Protein AF-A0A0S8DYI2-F1 (afdb_monomer_lite)

pLDDT: mean 87.65, std 11.24, range [50.09, 98.0]

Foldseek 3Di:
DDDDPPPPVVVVVVVVVVVVVLCVLVVLLVDLVSLLVLCCQQVVQLVCVPDQDDPPDPPDGDPRPVSVVVSVVSLCSCCPPPVPSSVVSCVSHPVVD

Sequence (97 aa):
MTYDASDPEAIAKAKKNEEDVEKDIDFIASQPRGRRWLYRLIFEAGHMSSQSYVPNSFDATAFNEGARSIGRVIHEQLRANNPKAYLKMLEENHFDG

Radius of gyration: 18.33 Å; chains: 1; bounding box: 43×46×43 Å

Secondary structure (DSSP, 8-state):
----TT-HHHHHHHHHHHHHHTTHHHHHHTSHHHHHHHHIIIIIIT-TTS-SS-TT-SS-PPTTHHHHHHHHHHHHHHHHH-HHHHHHHHIIIII--

Structure (mmCIF, N/CA/C/O backbone):
data_AF-A0A0S8DYI2-F1
#
_entry.id   AF-A0A0S8DYI2-F1
#
loop_
_atom_site.group_PDB
_atom_site.id
_atom_site.type_symbol
_atom_site.label_atom_id
_atom_site.label_alt_id
_atom_site.label_comp_id
_atom_site.label_asym_id
_atom_site.label_entity_id
_atom_site.label_seq_id
_atom_site.pdbx_PDB_ins_code
_atom_site.Cartn_x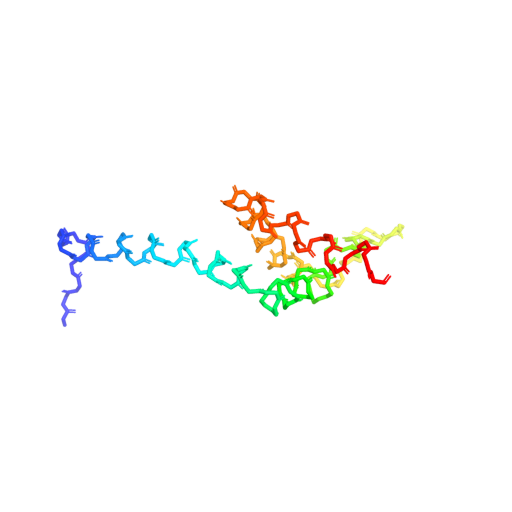
_atom_site.Cartn_y
_atom_site.Cartn_z
_atom_site.occupancy
_atom_site.B_iso_or_equiv
_atom_site.auth_seq_id
_atom_site.auth_comp_id
_atom_site.auth_asym_id
_atom_site.auth_atom_id
_atom_site.pdbx_PDB_model_num
ATOM 1 N N . MET A 1 1 ? -20.054 -33.644 4.735 1.00 53.22 1 MET A N 1
ATOM 2 C CA . MET A 1 1 ? -20.639 -32.375 5.212 1.00 53.22 1 MET A CA 1
ATOM 3 C C . MET A 1 1 ? -21.051 -31.578 3.994 1.00 53.22 1 MET A C 1
ATOM 5 O O . MET A 1 1 ? -20.197 -31.297 3.166 1.00 53.22 1 MET A O 1
ATOM 9 N N . THR A 1 2 ? -22.341 -31.308 3.834 1.00 63.72 2 THR A N 1
ATOM 10 C CA . THR A 1 2 ? -22.872 -30.458 2.762 1.00 63.72 2 THR A CA 1
ATOM 11 C C . THR A 1 2 ? -22.736 -29.002 3.199 1.00 63.72 2 THR A C 1
ATOM 13 O O . THR A 1 2 ? -23.324 -28.614 4.203 1.00 63.72 2 THR A O 1
ATOM 16 N N . TYR A 1 3 ? -21.900 -28.233 2.502 1.00 66.00 3 TYR A N 1
ATOM 17 C CA . TYR A 1 3 ? -21.760 -26.791 2.701 1.00 66.00 3 TYR A CA 1
ATOM 18 C C . TYR A 1 3 ? -22.986 -26.096 2.096 1.00 66.00 3 TYR A C 1
ATOM 20 O O . TYR A 1 3 ? -23.199 -26.196 0.888 1.00 66.00 3 TYR A O 1
ATOM 28 N N . ASP A 1 4 ? -23.802 -25.449 2.929 1.00 73.44 4 ASP A N 1
ATOM 29 C CA . ASP A 1 4 ? -24.924 -24.628 2.471 1.00 73.44 4 ASP A CA 1
ATOM 30 C C . ASP A 1 4 ? -24.456 -23.179 2.310 1.00 73.44 4 ASP A C 1
ATOM 32 O O . ASP A 1 4 ? -24.235 -22.464 3.286 1.00 73.44 4 ASP A O 1
ATOM 36 N N . ALA A 1 5 ? -24.290 -22.750 1.060 1.00 72.00 5 ALA A N 1
ATOM 37 C CA . ALA A 1 5 ? -23.882 -21.389 0.717 1.00 72.00 5 ALA A CA 1
ATOM 38 C C . ALA A 1 5 ? -24.966 -20.330 1.017 1.00 72.00 5 ALA A C 1
ATOM 40 O O . ALA A 1 5 ? -24.714 -19.139 0.838 1.00 72.00 5 ALA A O 1
ATOM 41 N N . SER A 1 6 ? -26.159 -20.751 1.449 1.00 80.06 6 SER A N 1
ATOM 42 C CA . SER A 1 6 ? -27.310 -19.881 1.719 1.00 80.06 6 SER A CA 1
ATOM 43 C C . SER A 1 6 ? -27.545 -19.638 3.210 1.00 80.06 6 SER A C 1
ATOM 45 O O . SER A 1 6 ? -28.475 -18.909 3.555 1.00 80.06 6 SER A O 1
ATOM 47 N N . ASP A 1 7 ? -26.733 -20.236 4.089 1.00 89.62 7 ASP A N 1
ATOM 48 C CA . ASP A 1 7 ? -26.847 -20.059 5.535 1.00 89.62 7 ASP A CA 1
ATOM 49 C C . ASP A 1 7 ? -26.622 -18.578 5.923 1.00 89.62 7 ASP A C 1
ATOM 51 O O . ASP A 1 7 ? -25.517 -18.048 5.735 1.00 89.62 7 ASP A O 1
ATOM 55 N N . PRO A 1 8 ? -27.641 -17.883 6.471 1.00 88.06 8 PRO A N 1
ATOM 56 C CA . PRO A 1 8 ? -27.542 -16.469 6.820 1.00 88.06 8 PRO A CA 1
ATOM 57 C C . PRO A 1 8 ? -26.418 -16.156 7.812 1.00 88.06 8 PRO A C 1
ATOM 59 O O . PRO A 1 8 ? -25.805 -15.089 7.717 1.00 88.06 8 PRO A O 1
ATOM 62 N N . GLU A 1 9 ? -26.121 -17.065 8.745 1.00 88.38 9 GLU A N 1
ATOM 63 C CA . GLU A 1 9 ? -25.047 -16.861 9.723 1.00 88.38 9 GLU A CA 1
ATOM 64 C C . GLU A 1 9 ? -23.668 -16.956 9.061 1.00 88.38 9 GLU A C 1
ATOM 66 O O . GLU A 1 9 ? -22.796 -16.114 9.308 1.00 88.38 9 GLU A O 1
ATOM 71 N N . ALA A 1 10 ? -23.481 -17.928 8.162 1.00 85.75 10 ALA A N 1
ATOM 72 C C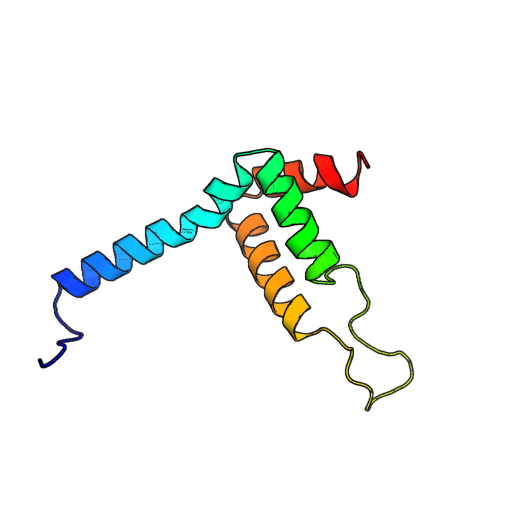A . ALA A 1 10 ? -22.263 -18.059 7.370 1.00 85.75 10 ALA A CA 1
ATOM 73 C C . ALA A 1 10 ? -22.028 -16.831 6.475 1.00 85.75 10 ALA A C 1
ATOM 75 O O . ALA A 1 10 ? -20.907 -16.317 6.423 1.00 85.75 10 ALA A O 1
ATOM 76 N N . ILE A 1 11 ? -23.083 -16.311 5.836 1.00 88.69 11 ILE A N 1
ATOM 77 C CA . ILE A 1 11 ? -23.018 -15.100 5.003 1.00 88.69 11 ILE A CA 1
ATOM 78 C C . ILE A 1 11 ? -22.652 -13.873 5.848 1.00 88.69 11 ILE A C 1
ATOM 80 O O . ILE A 1 11 ? -21.777 -13.096 5.464 1.00 88.69 11 ILE A O 1
ATOM 84 N N . ALA A 1 12 ? -23.289 -13.690 7.008 1.00 90.94 12 ALA A N 1
ATOM 85 C CA . ALA A 1 12 ? -23.000 -12.564 7.896 1.00 90.94 12 ALA A CA 1
ATOM 86 C C . ALA A 1 12 ? -21.554 -12.599 8.415 1.00 90.94 12 ALA A C 1
ATOM 88 O O . ALA A 1 12 ? -20.876 -11.571 8.457 1.00 90.94 12 ALA A O 1
ATOM 89 N N . LYS A 1 13 ? -21.055 -13.790 8.764 1.00 91.12 13 LYS A N 1
ATOM 90 C CA . LYS A 1 13 ? -19.668 -13.985 9.193 1.00 91.12 13 LYS A CA 1
ATOM 91 C C . LYS A 1 13 ? -18.669 -13.688 8.072 1.00 91.12 13 LYS A C 1
ATOM 93 O O . LYS A 1 13 ? -17.654 -13.052 8.338 1.00 91.12 13 LYS A O 1
ATOM 98 N N . ALA A 1 14 ? -18.952 -14.124 6.844 1.00 89.44 14 ALA A N 1
ATOM 99 C CA . ALA A 1 14 ? -18.103 -13.847 5.687 1.00 89.44 14 ALA A CA 1
ATOM 100 C C . ALA A 1 14 ? -17.989 -12.338 5.425 1.00 89.44 14 ALA A C 1
ATOM 102 O O . ALA A 1 14 ? -16.877 -11.822 5.378 1.00 89.44 14 ALA A O 1
ATOM 103 N N . LYS A 1 15 ? -19.120 -11.619 5.398 1.00 91.88 15 LYS A N 1
ATOM 104 C CA . LYS A 1 15 ? -19.137 -10.155 5.229 1.00 91.88 15 LYS A CA 1
ATOM 105 C C . LYS A 1 15 ? -18.337 -9.430 6.305 1.00 91.88 15 LYS A C 1
ATOM 107 O O . LYS A 1 15 ? -17.527 -8.567 5.997 1.00 91.88 15 LYS A O 1
ATOM 112 N N . LYS A 1 16 ? -18.516 -9.813 7.572 1.00 93.06 16 LYS A N 1
ATOM 113 C CA . LYS A 1 16 ? -17.768 -9.203 8.678 1.00 93.06 16 LYS A CA 1
ATOM 114 C C . LYS A 1 16 ? -16.257 -9.411 8.538 1.00 93.06 16 LYS A C 1
ATOM 116 O O . LYS A 1 16 ? -15.491 -8.521 8.884 1.00 93.06 16 LYS A O 1
ATOM 121 N N . ASN A 1 17 ? -15.832 -10.581 8.064 1.00 92.75 17 ASN A N 1
ATOM 122 C CA . ASN A 1 17 ? -14.419 -10.847 7.816 1.00 92.75 17 ASN A CA 1
ATOM 123 C C . ASN A 1 17 ? -13.890 -10.024 6.635 1.00 92.75 17 ASN A C 1
ATOM 125 O O . ASN A 1 17 ? -12.786 -9.504 6.726 1.00 92.75 17 ASN A O 1
ATOM 129 N N . GLU A 1 18 ? -14.663 -9.879 5.556 1.00 90.19 18 GLU A N 1
ATOM 130 C CA . GLU A 1 18 ? -14.298 -9.018 4.422 1.00 90.19 18 GLU A CA 1
ATOM 131 C C . GLU A 1 18 ? -14.108 -7.560 4.874 1.00 90.19 18 GLU A C 1
ATOM 133 O O . GLU A 1 18 ? -13.059 -6.975 4.620 1.00 90.19 18 GLU A O 1
ATOM 138 N N . GLU A 1 19 ? -15.048 -7.017 5.655 1.00 89.94 19 GLU A N 1
ATOM 139 C CA . GLU A 1 19 ? -14.962 -5.665 6.236 1.00 89.94 19 GLU A CA 1
ATOM 140 C C . GLU A 1 19 ? -13.776 -5.475 7.201 1.00 89.94 19 GLU A C 1
ATOM 142 O O . GLU A 1 19 ? -13.347 -4.347 7.464 1.00 89.94 19 GLU A O 1
ATOM 147 N N . ASP A 1 20 ? -13.284 -6.552 7.815 1.00 92.69 20 ASP A N 1
ATOM 148 C CA . ASP A 1 20 ? -12.109 -6.513 8.688 1.00 92.69 20 ASP A CA 1
ATOM 149 C C . ASP A 1 20 ? -10.817 -6.514 7.866 1.00 92.69 20 ASP A C 1
ATOM 151 O O . ASP A 1 20 ? -9.965 -5.651 8.065 1.00 92.69 20 ASP A O 1
ATOM 155 N N . VAL A 1 21 ? -10.729 -7.396 6.866 1.00 90.12 21 VAL A N 1
ATOM 156 C CA . VAL A 1 21 ? -9.600 -7.478 5.925 1.00 90.12 21 VAL A CA 1
ATOM 157 C C . VAL A 1 21 ? -9.415 -6.168 5.155 1.00 90.12 21 VAL A C 1
ATOM 159 O O . VAL A 1 21 ? -8.287 -5.743 4.905 1.00 90.12 21 VAL A O 1
ATOM 162 N N . GLU A 1 22 ? -10.499 -5.462 4.825 1.00 87.25 22 GLU A N 1
ATOM 163 C CA . GLU A 1 22 ? -10.421 -4.142 4.185 1.00 87.25 22 GLU A CA 1
ATOM 164 C C . GLU A 1 22 ? -9.629 -3.105 5.007 1.00 87.25 22 GLU A C 1
ATOM 166 O O . GLU A 1 22 ? -9.084 -2.158 4.430 1.00 87.25 22 GLU A O 1
ATOM 171 N N . LYS A 1 23 ? -9.498 -3.303 6.328 1.00 90.94 23 LYS A N 1
ATOM 172 C CA . LYS A 1 23 ? -8.762 -2.421 7.251 1.00 90.94 23 LYS A CA 1
ATOM 173 C C . LYS A 1 23 ? -7.290 -2.799 7.418 1.00 90.94 23 LYS A C 1
ATOM 175 O O . LYS A 1 23 ? -6.543 -2.032 8.030 1.00 90.94 23 LYS A O 1
ATOM 180 N N . ASP A 1 24 ? -6.839 -3.931 6.879 1.00 94.06 24 ASP A N 1
ATOM 181 C CA . ASP A 1 24 ? -5.465 -4.416 7.077 1.00 94.06 24 ASP A CA 1
ATOM 182 C C . ASP A 1 24 ? -4.421 -3.418 6.564 1.00 94.06 24 ASP A C 1
ATOM 184 O O . ASP A 1 24 ? -3.419 -3.142 7.230 1.00 94.06 24 ASP A O 1
ATOM 188 N N . ILE A 1 25 ? -4.666 -2.819 5.396 1.00 93.62 25 ILE A N 1
ATOM 189 C CA . ILE A 1 25 ? -3.756 -1.818 4.826 1.00 93.62 25 ILE A CA 1
ATOM 190 C C . ILE A 1 25 ? -3.666 -0.577 5.716 1.00 93.62 25 ILE A C 1
ATOM 192 O O . ILE A 1 25 ? -2.567 -0.053 5.921 1.00 93.62 25 ILE A O 1
ATOM 196 N N . ASP A 1 26 ? -4.782 -0.139 6.297 1.00 93.00 26 ASP A N 1
ATOM 197 C CA . ASP A 1 26 ? -4.804 1.000 7.215 1.00 93.00 26 ASP A CA 1
ATOM 198 C C . ASP A 1 26 ? -4.046 0.703 8.501 1.00 93.00 26 ASP A C 1
ATOM 200 O O . ASP A 1 26 ? -3.276 1.539 8.990 1.00 93.00 26 ASP A O 1
ATOM 204 N N . PHE A 1 27 ? -4.209 -0.512 9.022 1.00 95.88 27 PHE A N 1
ATOM 205 C CA . PHE A 1 27 ? -3.457 -0.976 10.174 1.00 95.88 27 PHE A CA 1
ATOM 206 C C . PHE A 1 27 ? -1.949 -0.955 9.896 1.00 95.88 27 PHE A C 1
ATOM 208 O O . PHE A 1 27 ? -1.190 -0.381 10.684 1.00 95.88 27 PHE A O 1
ATOM 215 N N . ILE A 1 28 ? -1.505 -1.490 8.755 1.00 96.38 28 ILE A N 1
ATOM 216 C CA . ILE A 1 28 ? -0.088 -1.472 8.362 1.00 96.38 28 I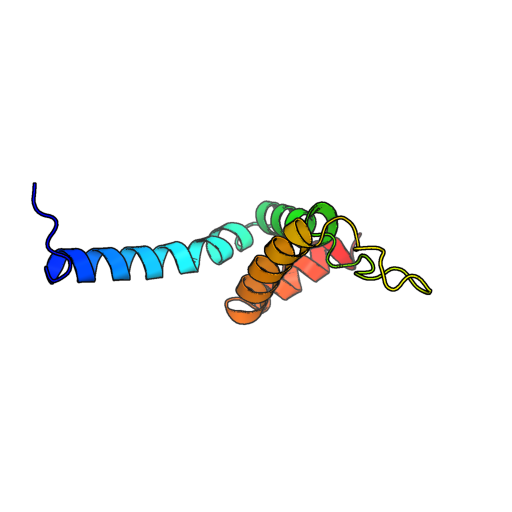LE A CA 1
ATOM 217 C C . ILE A 1 28 ? 0.403 -0.024 8.209 1.00 96.38 28 ILE A C 1
ATOM 219 O O . ILE A 1 28 ? 1.458 0.337 8.737 1.00 96.38 28 ILE A O 1
ATOM 223 N N . ALA A 1 29 ? -0.366 0.839 7.543 1.00 97.12 29 ALA A N 1
ATOM 224 C CA . ALA A 1 29 ? 0.008 2.229 7.292 1.00 97.12 29 ALA A CA 1
ATOM 225 C C . ALA A 1 29 ? -0.027 3.125 8.550 1.00 97.12 29 ALA A C 1
ATOM 227 O O . ALA A 1 29 ? 0.521 4.235 8.539 1.00 97.12 29 ALA A O 1
ATOM 228 N N . SER A 1 30 ? -0.612 2.654 9.657 1.00 96.75 30 SER A N 1
ATOM 229 C CA . SER A 1 30 ? -0.686 3.406 10.918 1.00 96.75 30 SER A CA 1
ATOM 230 C C . SER A 1 30 ? 0.695 3.717 11.512 1.00 96.75 30 SER A C 1
ATOM 232 O O . SER A 1 30 ? 0.894 4.766 12.132 1.00 96.75 30 SER A O 1
ATOM 234 N N . GLN A 1 31 ? 1.688 2.858 11.264 1.00 98.00 31 GLN A N 1
ATOM 235 C CA . GLN A 1 31 ? 3.041 2.991 11.803 1.00 98.00 31 GLN A CA 1
ATOM 236 C C . GLN A 1 31 ? 4.037 3.479 10.740 1.00 98.00 31 GLN A C 1
ATOM 238 O O . GLN A 1 31 ? 3.989 3.006 9.602 1.00 98.00 31 GLN A O 1
ATOM 243 N N . PRO A 1 32 ? 5.021 4.336 11.095 1.00 97.56 32 PRO A N 1
ATOM 244 C CA . PRO A 1 32 ? 6.070 4.768 10.160 1.00 97.56 32 PRO A CA 1
ATOM 245 C C . PRO A 1 32 ? 6.805 3.600 9.490 1.00 97.56 32 PRO A C 1
ATOM 247 O O . PRO A 1 32 ? 7.026 3.589 8.282 1.00 97.56 32 PRO A O 1
ATOM 250 N N . ARG A 1 33 ? 7.125 2.549 10.258 1.00 97.75 33 ARG A N 1
ATOM 251 C CA . ARG A 1 33 ? 7.773 1.346 9.715 1.00 97.75 33 ARG A CA 1
ATOM 252 C C . ARG A 1 33 ? 6.901 0.627 8.683 1.00 97.75 33 ARG A C 1
ATOM 254 O O . ARG A 1 33 ? 7.449 0.089 7.723 1.00 97.75 33 ARG A O 1
ATOM 261 N N . GLY A 1 34 ? 5.587 0.597 8.891 1.00 98.00 34 GLY A N 1
ATOM 262 C CA . GLY A 1 34 ? 4.652 -0.031 7.964 1.00 98.00 34 GLY A CA 1
ATOM 263 C C . GLY A 1 34 ? 4.499 0.777 6.679 1.00 98.00 34 GLY A C 1
ATOM 264 O O . GLY A 1 34 ? 4.595 0.196 5.604 1.00 98.00 34 GLY A O 1
ATOM 265 N N . ARG A 1 35 ? 4.420 2.113 6.765 1.00 97.75 35 ARG A N 1
ATOM 266 C CA . ARG A 1 35 ? 4.474 2.996 5.583 1.00 97.75 35 ARG A CA 1
ATOM 267 C C . ARG A 1 35 ? 5.752 2.805 4.776 1.00 97.75 35 ARG A C 1
ATOM 269 O O . ARG A 1 35 ? 5.675 2.602 3.571 1.00 97.75 35 ARG A O 1
ATOM 276 N N . ARG A 1 36 ? 6.916 2.753 5.432 1.00 97.75 36 ARG A N 1
ATOM 277 C CA . ARG A 1 36 ? 8.183 2.437 4.755 1.00 97.75 36 ARG A CA 1
ATOM 278 C C . ARG A 1 36 ? 8.140 1.077 4.056 1.00 97.75 36 ARG A C 1
ATOM 280 O O . ARG A 1 36 ? 8.618 0.949 2.938 1.00 97.75 36 ARG A O 1
ATOM 287 N N . TRP A 1 37 ? 7.589 0.046 4.698 1.00 97.69 37 TRP A N 1
ATOM 288 C CA . TRP A 1 37 ? 7.474 -1.276 4.075 1.00 97.69 37 TRP A CA 1
ATOM 289 C C . TRP A 1 37 ? 6.532 -1.264 2.863 1.00 97.69 37 TRP A C 1
ATOM 291 O O . TRP A 1 37 ? 6.908 -1.773 1.810 1.00 97.69 37 TRP A O 1
ATOM 301 N N . LEU A 1 38 ? 5.364 -0.624 2.984 1.00 97.31 38 LEU A N 1
ATOM 302 C CA . LEU A 1 38 ? 4.406 -0.456 1.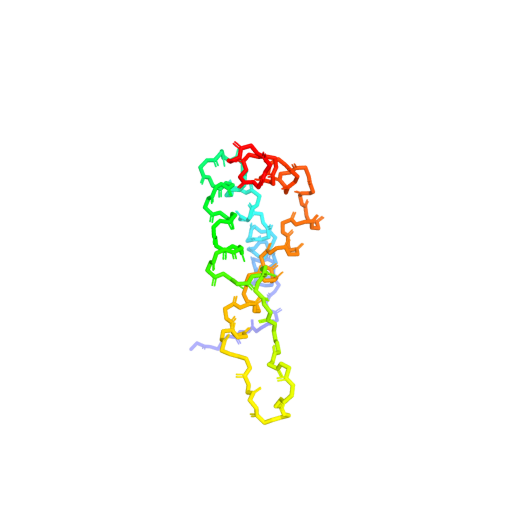888 1.00 97.31 38 LEU A CA 1
ATOM 303 C C . LEU A 1 38 ? 5.023 0.310 0.718 1.00 97.31 38 LEU A C 1
ATOM 305 O O . LEU A 1 38 ? 4.884 -0.120 -0.420 1.00 97.31 38 LEU A O 1
ATOM 309 N N . TYR A 1 39 ? 5.764 1.385 0.987 1.00 96.62 39 TYR A N 1
ATOM 310 C CA . TYR A 1 39 ? 6.456 2.150 -0.046 1.00 96.62 39 TYR A CA 1
ATOM 311 C C . TYR A 1 39 ? 7.417 1.269 -0.852 1.00 96.62 39 TYR A C 1
ATOM 313 O O . TYR A 1 39 ? 7.342 1.223 -2.079 1.00 96.62 39 TYR A O 1
ATOM 321 N N . ARG A 1 40 ? 8.273 0.505 -0.164 1.00 96.00 40 ARG A N 1
ATOM 322 C CA . ARG A 1 40 ? 9.220 -0.408 -0.817 1.00 96.00 40 ARG A CA 1
ATOM 323 C C . ARG A 1 40 ? 8.503 -1.503 -1.600 1.00 96.00 40 ARG A C 1
ATOM 325 O O . ARG A 1 40 ? 8.904 -1.828 -2.712 1.00 96.00 40 ARG A O 1
ATOM 332 N N . LEU A 1 41 ? 7.419 -2.050 -1.054 1.00 96.31 41 LEU A N 1
ATOM 333 C CA . LEU A 1 41 ? 6.625 -3.056 -1.752 1.00 96.31 41 LEU A CA 1
ATOM 334 C C . LEU A 1 41 ? 5.989 -2.493 -3.029 1.00 96.31 41 LEU A C 1
ATOM 336 O O . LEU A 1 41 ? 6.072 -3.126 -4.074 1.00 96.31 41 LEU A O 1
ATOM 340 N N . ILE A 1 42 ? 5.383 -1.308 -2.958 1.00 95.94 42 ILE A N 1
ATOM 341 C CA . ILE A 1 42 ? 4.682 -0.684 -4.084 1.00 95.94 42 ILE A CA 1
ATOM 342 C C . ILE A 1 42 ? 5.673 -0.251 -5.170 1.00 95.94 42 ILE A C 1
ATOM 344 O O . ILE A 1 42 ? 5.503 -0.595 -6.340 1.00 95.94 42 ILE A O 1
ATOM 348 N N . PHE A 1 43 ? 6.704 0.510 -4.802 1.00 94.38 43 PHE A N 1
ATOM 349 C CA . PHE A 1 43 ? 7.554 1.200 -5.772 1.00 94.38 43 PHE A CA 1
ATOM 350 C C . PHE A 1 43 ? 8.812 0.420 -6.151 1.00 94.38 43 PHE A C 1
ATOM 352 O O . PHE A 1 43 ? 9.162 0.404 -7.331 1.00 94.38 43 PHE A O 1
ATOM 359 N N . GLU A 1 44 ? 9.461 -0.259 -5.199 1.00 92.69 44 GLU A N 1
ATOM 360 C CA . GLU A 1 44 ? 10.676 -1.038 -5.479 1.00 92.69 44 GLU A CA 1
ATOM 361 C C . GLU A 1 44 ? 10.311 -2.425 -6.017 1.00 92.69 44 GLU A C 1
ATOM 363 O O . GLU A 1 44 ? 10.615 -2.744 -7.164 1.00 92.69 44 GLU A O 1
ATOM 368 N N . ALA A 1 45 ? 9.620 -3.240 -5.215 1.00 93.50 45 ALA A N 1
ATOM 369 C CA . ALA A 1 45 ? 9.282 -4.616 -5.587 1.00 93.50 45 ALA A CA 1
ATOM 370 C C . ALA A 1 45 ? 8.140 -4.689 -6.613 1.00 93.50 45 ALA A C 1
ATOM 372 O O . ALA A 1 45 ? 8.108 -5.587 -7.448 1.00 93.50 45 ALA A O 1
ATOM 373 N N . GLY A 1 46 ? 7.207 -3.738 -6.563 1.00 94.00 46 GLY A N 1
ATOM 374 C CA . GLY A 1 46 ? 6.112 -3.616 -7.518 1.00 94.00 46 GLY A CA 1
ATOM 375 C C . GLY A 1 46 ? 6.507 -2.908 -8.811 1.00 94.00 46 GLY A C 1
ATOM 376 O O . GLY A 1 46 ? 5.687 -2.819 -9.714 1.00 94.00 46 GLY A O 1
ATOM 377 N N . HIS A 1 47 ? 7.732 -2.391 -8.946 1.00 89.44 47 HIS A N 1
ATOM 378 C CA . HIS A 1 47 ? 8.200 -1.749 -10.183 1.00 89.44 47 HIS A CA 1
ATOM 379 C C . HIS A 1 47 ? 7.244 -0.667 -10.733 1.00 89.44 47 HIS A C 1
ATOM 381 O O . HIS A 1 47 ? 7.161 -0.440 -11.946 1.00 89.44 47 HIS A O 1
ATOM 387 N N . MET A 1 48 ? 6.498 0.003 -9.846 1.00 88.31 48 MET A N 1
ATOM 388 C CA . MET A 1 48 ? 5.493 1.010 -10.211 1.00 88.31 48 MET A CA 1
ATOM 389 C C . MET A 1 48 ? 6.110 2.212 -10.934 1.00 88.31 48 MET A C 1
ATOM 391 O O . MET A 1 48 ? 5.457 2.825 -11.772 1.00 88.31 48 MET A O 1
ATOM 395 N N . SER A 1 49 ? 7.375 2.525 -10.645 1.00 84.06 49 SER A N 1
ATOM 396 C CA . SER A 1 49 ? 8.118 3.611 -11.295 1.00 84.06 49 SER A CA 1
ATOM 397 C C . SER A 1 49 ? 8.879 3.169 -12.552 1.00 84.06 49 SER A C 1
ATOM 399 O O . SER A 1 49 ? 9.456 4.005 -13.241 1.00 84.06 49 SER A O 1
ATOM 401 N N . SER A 1 50 ? 8.928 1.868 -12.855 1.00 81.62 50 SER A N 1
ATOM 402 C CA . SER A 1 50 ? 9.664 1.335 -14.008 1.00 81.62 50 SER A CA 1
ATOM 403 C C . SER A 1 50 ? 8.817 1.377 -15.282 1.00 81.62 50 SER A C 1
ATOM 405 O O . SER A 1 50 ? 7.595 1.261 -15.217 1.00 81.62 50 SER A O 1
ATOM 407 N N . GLN A 1 51 ? 9.456 1.465 -16.453 1.00 76.50 51 GLN A N 1
ATOM 408 C CA . GLN A 1 51 ? 8.758 1.377 -17.743 1.00 76.50 51 GLN A CA 1
ATOM 409 C C . GLN A 1 51 ? 8.077 0.009 -17.928 1.00 76.50 51 GLN A C 1
ATOM 411 O O . GLN A 1 51 ? 8.622 -1.030 -17.556 1.00 76.50 51 GLN A O 1
ATOM 416 N N . SER A 1 52 ? 6.865 0.017 -18.488 1.00 71.38 52 SER A N 1
ATOM 417 C CA . SER A 1 52 ? 6.027 -1.171 -18.731 1.00 71.38 52 SER A CA 1
ATOM 418 C C . SER A 1 52 ? 6.039 -1.655 -20.179 1.00 71.38 52 SER A C 1
ATOM 420 O O . SER A 1 52 ? 5.227 -2.487 -20.569 1.00 71.38 52 SER A O 1
ATOM 422 N N . TYR A 1 53 ? 6.894 -1.081 -21.017 1.00 75.25 53 TYR A N 1
ATOM 423 C CA . TYR A 1 53 ? 6.996 -1.443 -22.422 1.00 75.25 53 TYR A CA 1
ATOM 424 C C . TYR A 1 53 ? 8.429 -1.238 -22.897 1.00 75.25 53 TYR A C 1
ATOM 426 O O . TYR A 1 53 ? 9.161 -0.414 -22.344 1.00 75.25 53 TYR A O 1
ATOM 434 N N . VAL A 1 54 ? 8.815 -1.985 -23.927 1.00 74.44 54 VAL A N 1
ATOM 435 C CA . VAL A 1 54 ? 10.113 -1.836 -24.582 1.00 74.44 54 VAL A CA 1
ATOM 436 C C . VAL A 1 54 ? 9.908 -1.001 -25.847 1.00 74.44 54 VAL A C 1
ATOM 438 O O . VAL A 1 54 ? 9.192 -1.436 -26.751 1.00 74.44 54 VAL A O 1
ATOM 441 N N . PRO A 1 55 ? 10.493 0.205 -25.947 1.00 74.81 55 PRO A N 1
ATOM 442 C CA . PRO A 1 55 ? 10.426 0.982 -27.177 1.00 74.81 55 PRO A CA 1
ATOM 443 C C . PRO A 1 55 ? 10.989 0.180 -28.359 1.00 74.81 55 PRO A C 1
ATOM 445 O O . PRO A 1 55 ? 12.046 -0.435 -28.245 1.00 74.81 55 PRO A O 1
ATOM 448 N N . ASN A 1 56 ? 10.308 0.227 -29.506 1.00 78.88 56 ASN A N 1
ATOM 449 C CA . ASN A 1 56 ? 10.715 -0.417 -30.765 1.00 78.88 56 ASN A CA 1
ATOM 450 C C . ASN A 1 56 ? 10.713 -1.960 -30.788 1.00 78.88 56 ASN A C 1
ATOM 452 O O . ASN A 1 56 ? 11.273 -2.543 -31.713 1.00 78.88 56 ASN A O 1
ATOM 456 N N . SER A 1 57 ? 10.055 -2.629 -29.839 1.00 73.12 57 SER A N 1
ATOM 457 C CA . SER A 1 57 ? 9.762 -4.064 -29.932 1.00 73.12 57 SER A CA 1
ATOM 458 C C . SER A 1 57 ? 8.290 -4.306 -29.603 1.00 73.12 57 SER A C 1
ATOM 460 O O . SER A 1 57 ? 7.809 -3.937 -28.536 1.00 73.12 57 SER A O 1
ATOM 462 N N . PHE A 1 58 ? 7.557 -4.868 -30.566 1.00 69.81 58 PHE A N 1
ATOM 463 C CA . PHE A 1 58 ? 6.125 -5.169 -30.436 1.00 69.81 58 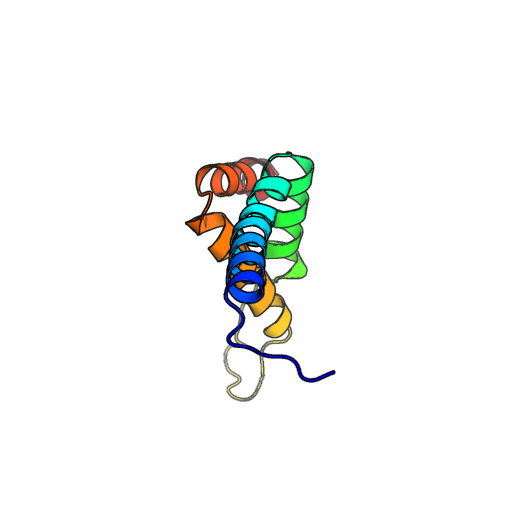PHE A CA 1
ATOM 464 C C . PHE A 1 58 ? 5.871 -6.542 -29.794 1.00 69.81 58 PHE A C 1
ATOM 466 O O . PHE A 1 58 ? 4.751 -6.846 -29.395 1.00 69.81 58 PHE A O 1
ATOM 473 N N . ASP A 1 59 ? 6.910 -7.370 -29.731 1.00 70.50 59 ASP A N 1
ATOM 474 C CA . ASP A 1 59 ? 6.921 -8.753 -29.269 1.00 70.50 59 ASP A CA 1
ATOM 475 C C . ASP A 1 59 ? 7.642 -8.930 -27.921 1.00 70.50 59 ASP A C 1
ATOM 477 O O . ASP A 1 59 ? 7.433 -9.936 -27.238 1.00 70.50 59 ASP A O 1
ATOM 481 N N . ALA A 1 60 ? 8.442 -7.952 -27.482 1.00 66.12 60 ALA A N 1
ATOM 482 C CA . ALA A 1 60 ? 9.028 -7.961 -26.150 1.00 66.12 60 ALA A CA 1
ATOM 483 C C . ALA A 1 60 ? 7.967 -7.637 -25.095 1.00 66.12 60 ALA A C 1
ATOM 485 O O . ALA A 1 60 ? 7.467 -6.517 -24.979 1.00 66.12 60 ALA A O 1
ATOM 486 N N . THR A 1 61 ? 7.666 -8.632 -24.268 1.00 63.84 61 THR A N 1
ATOM 487 C CA . THR A 1 61 ? 6.886 -8.425 -23.049 1.00 63.84 61 THR A CA 1
ATOM 488 C C . THR A 1 61 ? 7.785 -7.781 -21.998 1.00 63.84 61 THR A C 1
ATOM 490 O O . THR A 1 61 ? 8.889 -8.266 -21.743 1.00 63.84 61 THR A O 1
ATOM 493 N N . ALA A 1 62 ? 7.328 -6.696 -21.372 1.00 65.00 62 ALA A N 1
ATOM 494 C CA . ALA A 1 62 ? 8.043 -6.115 -20.246 1.00 65.00 62 ALA A CA 1
ATOM 495 C C . ALA A 1 62 ? 8.095 -7.124 -19.086 1.00 65.00 62 ALA A C 1
ATOM 497 O O . ALA A 1 62 ? 7.083 -7.659 -18.632 1.00 65.00 62 ALA A O 1
ATOM 498 N N . PHE A 1 63 ? 9.307 -7.419 -18.624 1.00 70.88 63 PHE A N 1
ATOM 499 C CA . PHE A 1 63 ? 9.537 -8.256 -17.453 1.00 70.88 63 PHE A CA 1
ATOM 500 C C . PHE A 1 63 ? 8.933 -7.549 -16.218 1.00 70.88 63 PHE A C 1
ATOM 502 O O . PHE A 1 63 ? 9.077 -6.335 -16.085 1.00 70.88 63 PHE A O 1
ATOM 509 N N . ASN A 1 64 ? 8.271 -8.296 -15.323 1.00 80.56 64 ASN A N 1
ATOM 510 C CA . ASN A 1 64 ? 7.649 -7.838 -14.059 1.00 80.56 64 ASN A CA 1
ATOM 511 C C . ASN A 1 64 ? 6.191 -7.324 -14.070 1.00 80.56 64 ASN A C 1
ATOM 513 O O . ASN A 1 64 ? 5.748 -6.805 -13.044 1.00 80.56 64 ASN A O 1
ATOM 517 N N . GLU A 1 65 ? 5.391 -7.524 -15.125 1.00 85.81 65 GLU A N 1
ATOM 518 C CA . GLU A 1 65 ? 3.974 -7.085 -15.096 1.00 85.81 65 GLU A CA 1
ATOM 519 C C . GLU A 1 65 ? 3.148 -7.707 -13.953 1.00 85.81 65 GLU A C 1
AT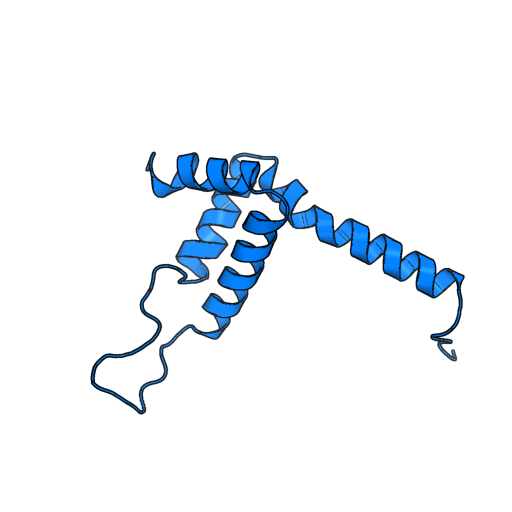OM 521 O O . GLU A 1 65 ? 2.279 -7.047 -13.388 1.00 85.81 65 GLU A O 1
ATOM 526 N N . GLY A 1 66 ? 3.448 -8.945 -13.540 1.00 87.75 66 GLY A N 1
ATOM 527 C CA . GLY A 1 66 ? 2.782 -9.574 -12.392 1.00 87.75 66 GLY A CA 1
ATOM 528 C C . GLY A 1 66 ? 3.061 -8.847 -11.071 1.00 87.75 66 GLY A C 1
ATOM 529 O O . GLY A 1 66 ? 2.134 -8.514 -10.332 1.00 87.75 66 GLY A O 1
ATOM 530 N N . ALA A 1 67 ? 4.331 -8.534 -10.799 1.00 90.06 67 ALA A N 1
ATOM 531 C CA . ALA A 1 67 ? 4.717 -7.764 -9.619 1.00 90.06 67 ALA A CA 1
ATOM 532 C C . ALA A 1 67 ? 4.123 -6.346 -9.660 1.00 90.06 67 ALA A C 1
ATOM 534 O O . ALA A 1 67 ? 3.625 -5.856 -8.644 1.00 90.06 67 ALA A O 1
ATOM 535 N N . ARG A 1 68 ? 4.070 -5.731 -10.850 1.00 91.38 68 ARG A N 1
ATOM 536 C CA . ARG A 1 68 ? 3.416 -4.433 -11.043 1.00 91.38 68 ARG A CA 1
ATOM 537 C C . ARG A 1 68 ? 1.921 -4.471 -10.795 1.00 91.38 68 ARG A C 1
ATOM 539 O O . ARG A 1 68 ? 1.400 -3.557 -10.162 1.00 91.38 68 ARG A O 1
ATOM 546 N N . SER A 1 69 ? 1.237 -5.530 -11.214 1.00 92.56 69 SER A N 1
ATOM 547 C CA . SER A 1 69 ? -0.180 -5.708 -10.903 1.00 92.56 69 SER A CA 1
ATOM 548 C C . SER A 1 69 ? -0.421 -5.711 -9.391 1.00 92.56 69 SER A C 1
ATOM 550 O O . SER A 1 69 ? -1.335 -5.038 -8.923 1.00 92.56 69 SER A O 1
ATOM 552 N N . ILE A 1 70 ? 0.416 -6.411 -8.619 1.00 93.25 70 ILE A N 1
ATOM 553 C CA . ILE A 1 70 ? 0.305 -6.450 -7.152 1.00 93.25 70 ILE A CA 1
ATOM 554 C C . ILE A 1 70 ? 0.582 -5.067 -6.552 1.00 93.25 70 ILE A C 1
ATOM 556 O O . ILE A 1 70 ? -0.224 -4.566 -5.767 1.00 93.25 70 ILE A O 1
ATOM 560 N N . GLY A 1 71 ? 1.684 -4.424 -6.953 1.00 94.81 71 GLY A N 1
ATOM 561 C CA . GLY A 1 71 ? 2.032 -3.077 -6.494 1.00 94.81 71 GLY A CA 1
ATOM 562 C C . GLY A 1 71 ? 0.916 -2.066 -6.762 1.00 94.81 71 GLY A C 1
ATOM 563 O O . GLY A 1 71 ? 0.585 -1.274 -5.882 1.00 94.81 71 GLY A O 1
ATOM 564 N N . ARG A 1 72 ? 0.274 -2.149 -7.934 1.00 94.12 72 ARG A N 1
ATOM 565 C CA . ARG A 1 72 ? -0.841 -1.282 -8.333 1.00 94.12 72 ARG A CA 1
ATOM 566 C C . ARG A 1 72 ? -2.096 -1.496 -7.490 1.00 94.12 72 ARG A C 1
ATOM 568 O O . ARG A 1 72 ? -2.734 -0.517 -7.121 1.00 94.12 72 ARG A O 1
ATOM 575 N N . VAL A 1 73 ? -2.456 -2.739 -7.172 1.00 94.81 73 VAL A N 1
ATOM 576 C CA . VAL A 1 73 ? -3.628 -3.022 -6.320 1.00 94.81 73 VAL A CA 1
ATOM 577 C C . VAL A 1 73 ? -3.443 -2.409 -4.932 1.00 94.81 73 VAL A C 1
ATOM 579 O O . VAL A 1 73 ? -4.312 -1.681 -4.460 1.00 94.81 73 VAL A O 1
ATOM 582 N N . ILE A 1 74 ? -2.284 -2.642 -4.312 1.00 94.75 74 ILE A N 1
ATOM 583 C CA . ILE A 1 74 ? -1.968 -2.120 -2.973 1.00 94.75 74 ILE A CA 1
ATOM 584 C C . ILE A 1 74 ? -1.902 -0.588 -2.995 1.00 94.75 74 ILE A C 1
ATOM 586 O O . ILE A 1 74 ? -2.424 0.075 -2.098 1.00 94.75 74 ILE A O 1
ATOM 590 N N . HIS A 1 75 ? -1.278 -0.024 -4.035 1.00 95.38 75 HIS A N 1
ATOM 591 C CA . HIS A 1 75 ? -1.203 1.417 -4.260 1.00 95.38 75 HIS A CA 1
ATOM 592 C C . HIS A 1 75 ? -2.587 2.063 -4.315 1.00 95.38 75 HIS A C 1
ATOM 594 O O . HIS A 1 75 ? -2.836 3.020 -3.582 1.00 95.38 75 HIS A O 1
ATOM 600 N N . GLU A 1 76 ? -3.491 1.523 -5.131 1.00 94.44 76 GLU A N 1
ATOM 601 C CA . GLU A 1 76 ? -4.841 2.065 -5.276 1.00 94.44 76 GLU A CA 1
ATOM 602 C C . GLU A 1 76 ? -5.671 1.894 -4.005 1.00 94.44 76 GLU A C 1
ATOM 604 O O . GLU A 1 76 ? -6.344 2.838 -3.596 1.00 94.44 76 GLU A O 1
ATOM 609 N N . GLN A 1 77 ? -5.576 0.745 -3.330 1.00 93.69 77 GLN A N 1
ATOM 610 C CA . GLN A 1 77 ? -6.296 0.507 -2.079 1.00 93.69 77 GLN A CA 1
ATOM 611 C C . GLN A 1 77 ? -5.889 1.518 -0.998 1.00 93.69 77 GLN A C 1
ATOM 613 O O . GLN A 1 77 ? -6.752 2.156 -0.395 1.00 93.69 77 GLN A O 1
ATOM 618 N N . LEU A 1 78 ? -4.584 1.738 -0.792 1.00 95.19 78 LEU A N 1
ATOM 619 C CA . LEU A 1 78 ? -4.103 2.724 0.179 1.00 95.19 78 LEU A CA 1
ATOM 620 C C . LEU A 1 78 ? -4.492 4.157 -0.225 1.00 95.19 78 LEU A C 1
ATOM 622 O O . LEU A 1 78 ? -4.926 4.944 0.617 1.00 95.19 78 LEU A O 1
ATOM 626 N N . ARG A 1 79 ? -4.357 4.504 -1.510 1.00 95.38 79 ARG A N 1
ATOM 627 C CA . ARG A 1 79 ? -4.677 5.842 -2.029 1.00 95.38 79 ARG A CA 1
ATOM 628 C C . ARG A 1 79 ? -6.165 6.175 -1.905 1.00 95.38 79 ARG A C 1
ATOM 630 O O . ARG A 1 79 ? -6.491 7.317 -1.586 1.00 95.38 79 ARG A O 1
ATOM 637 N N . ALA A 1 80 ? -7.044 5.212 -2.172 1.00 93.19 80 ALA A N 1
ATOM 638 C CA . ALA A 1 80 ? -8.492 5.397 -2.142 1.00 93.19 80 ALA A CA 1
ATOM 639 C C . ALA A 1 80 ? -9.049 5.393 -0.713 1.00 93.19 80 ALA A C 1
ATOM 641 O O . ALA A 1 80 ? -9.820 6.285 -0.361 1.00 93.19 80 ALA A O 1
ATOM 642 N N . ASN A 1 81 ? -8.634 4.431 0.114 1.00 91.38 81 ASN A N 1
ATOM 643 C CA . ASN A 1 81 ? -9.229 4.230 1.437 1.00 91.38 81 ASN A CA 1
ATOM 644 C C . ASN A 1 81 ? -8.614 5.157 2.493 1.00 91.38 81 ASN A C 1
ATOM 646 O O . ASN A 1 81 ? -9.308 5.607 3.403 1.00 91.38 81 ASN A O 1
ATOM 650 N N . ASN A 1 82 ? -7.326 5.499 2.356 1.00 95.44 82 ASN A N 1
ATOM 651 C CA . ASN A 1 82 ? -6.612 6.313 3.338 1.00 95.44 82 ASN A CA 1
ATOM 652 C C . ASN A 1 82 ? -5.600 7.273 2.690 1.00 95.44 82 ASN A C 1
ATOM 654 O O . ASN A 1 82 ? -4.379 7.153 2.866 1.00 95.44 82 ASN A O 1
ATOM 658 N N . PRO A 1 83 ? -6.102 8.299 1.976 1.00 96.12 83 PRO A N 1
ATOM 659 C CA . PRO A 1 83 ? -5.267 9.248 1.241 1.00 96.12 83 PRO A CA 1
ATOM 660 C C . PRO A 1 83 ? -4.289 10.007 2.147 1.00 96.12 83 PRO A C 1
ATOM 662 O O . PRO A 1 83 ? -3.199 10.379 1.717 1.00 96.12 83 PRO A O 1
ATOM 665 N N . LYS A 1 84 ? -4.635 10.210 3.424 1.00 97.12 84 LYS A N 1
ATOM 666 C CA . LYS A 1 84 ? -3.751 10.867 4.393 1.00 97.12 84 LYS A CA 1
ATOM 667 C C . LYS A 1 84 ? -2.519 10.015 4.701 1.00 97.12 84 LYS A C 1
ATOM 669 O O . LYS A 1 84 ? -1.407 10.541 4.702 1.00 97.12 84 LYS A O 1
ATOM 674 N N . ALA A 1 85 ? -2.699 8.720 4.966 1.00 96.81 85 ALA A N 1
ATOM 675 C CA . ALA A 1 85 ? -1.579 7.815 5.207 1.00 96.81 85 ALA A CA 1
ATOM 676 C C . ALA A 1 85 ? -0.739 7.604 3.940 1.00 96.81 85 ALA A C 1
ATOM 678 O O . ALA A 1 85 ? 0.487 7.546 4.035 1.00 96.81 85 ALA A O 1
ATOM 679 N N . TYR A 1 86 ? -1.382 7.572 2.768 1.00 97.00 86 TYR A N 1
ATOM 680 C CA . TYR A 1 86 ? -0.703 7.543 1.472 1.00 97.00 86 TYR A CA 1
ATOM 681 C C . TYR A 1 86 ? 0.231 8.745 1.273 1.00 97.00 86 TYR A C 1
ATOM 683 O O . TYR A 1 86 ? 1.416 8.565 1.004 1.00 97.00 86 TYR A O 1
ATOM 691 N N . LEU A 1 87 ? -0.271 9.972 1.449 1.00 96.75 87 LEU A N 1
ATOM 692 C CA . LEU A 1 87 ? 0.545 11.179 1.284 1.00 96.75 87 LEU A CA 1
ATOM 693 C C . LEU A 1 87 ? 1.706 11.217 2.280 1.00 96.75 87 LEU A C 1
ATOM 695 O O . LEU A 1 87 ? 2.834 11.494 1.887 1.00 96.75 87 LEU A O 1
ATOM 699 N N . LYS A 1 88 ? 1.450 10.851 3.541 1.00 97.50 88 LYS A N 1
ATOM 700 C CA . LYS A 1 88 ? 2.496 10.770 4.565 1.00 97.50 88 LYS A CA 1
ATOM 701 C C . LYS A 1 88 ? 3.570 9.732 4.228 1.00 97.50 88 LYS A C 1
ATOM 703 O O . LYS A 1 88 ? 4.745 9.962 4.474 1.00 97.50 88 LYS A O 1
ATOM 708 N N . MET A 1 89 ? 3.185 8.592 3.653 1.00 97.00 89 MET A N 1
ATOM 709 C CA . MET A 1 89 ? 4.140 7.593 3.170 1.00 97.00 89 MET A CA 1
ATOM 710 C C . MET A 1 89 ? 5.043 8.167 2.069 1.00 97.00 89 MET A C 1
ATOM 712 O O . MET A 1 89 ? 6.240 7.887 2.075 1.00 97.00 89 MET A O 1
ATOM 716 N N . LEU A 1 90 ? 4.486 8.942 1.132 1.00 95.81 90 LEU A N 1
ATOM 717 C CA . LEU A 1 90 ? 5.269 9.562 0.061 1.00 95.81 90 LEU A CA 1
ATOM 718 C C . LEU A 1 90 ? 6.219 10.641 0.584 1.00 95.81 90 LEU A C 1
ATOM 720 O O . LEU A 1 90 ? 7.380 10.644 0.192 1.00 95.81 90 LEU A O 1
ATOM 724 N N . GLU A 1 91 ? 5.745 11.516 1.472 1.00 96.19 91 GLU A N 1
ATOM 725 C CA . GLU A 1 91 ? 6.568 12.520 2.162 1.00 96.19 91 GLU A CA 1
ATOM 726 C C . GLU A 1 91 ? 7.805 11.854 2.788 1.00 96.19 91 GLU A C 1
ATOM 728 O O . GLU A 1 91 ? 8.932 12.139 2.393 1.00 96.19 91 GLU A O 1
ATOM 733 N N . GLU A 1 92 ? 7.579 10.830 3.617 1.00 95.44 92 GLU A N 1
ATOM 734 C CA . GLU A 1 92 ? 8.624 10.139 4.381 1.00 95.44 92 GLU A CA 1
ATOM 735 C C . GLU A 1 92 ? 9.646 9.344 3.543 1.00 95.44 92 GLU A C 1
ATOM 737 O O . GLU A 1 92 ? 10.707 9.014 4.068 1.00 95.44 92 GLU A O 1
ATOM 742 N N . ASN A 1 93 ? 9.329 8.934 2.306 1.00 93.44 93 ASN A N 1
ATOM 743 C CA . ASN A 1 93 ? 10.151 7.952 1.569 1.00 93.44 93 ASN A CA 1
ATOM 744 C C . ASN A 1 93 ? 10.482 8.334 0.117 1.00 93.44 93 ASN A C 1
ATOM 746 O O . ASN A 1 93 ? 11.342 7.695 -0.488 1.00 93.44 93 ASN A O 1
ATOM 750 N N . HIS A 1 94 ? 9.788 9.311 -0.466 1.00 86.38 94 HIS A N 1
ATOM 751 C CA . HIS A 1 94 ? 9.997 9.738 -1.852 1.00 86.38 94 HIS A CA 1
ATOM 752 C C . HIS A 1 94 ? 10.616 11.132 -1.952 1.00 86.38 94 HIS A C 1
ATOM 754 O O . HIS A 1 94 ? 11.372 11.388 -2.885 1.00 86.38 94 HIS A O 1
ATOM 760 N N . PHE A 1 95 ? 10.281 12.028 -1.019 1.00 74.38 95 PHE A N 1
ATOM 761 C CA . PHE A 1 95 ? 10.712 13.428 -1.056 1.00 74.38 95 PHE A CA 1
ATOM 762 C C . PHE A 1 95 ? 11.773 13.760 -0.000 1.00 74.38 95 PHE A C 1
ATOM 764 O O . PHE A 1 95 ? 12.654 14.566 -0.285 1.00 74.38 95 PHE A O 1
ATOM 771 N N . ASP A 1 96 ? 11.730 13.105 1.164 1.00 57.22 96 ASP A N 1
ATOM 772 C CA . ASP A 1 96 ? 12.681 13.317 2.269 1.00 57.22 96 ASP A CA 1
ATOM 773 C C . ASP A 1 96 ? 13.860 12.313 2.285 1.00 57.22 96 ASP A C 1
ATOM 775 O O . ASP A 1 96 ? 14.555 12.180 3.297 1.00 57.22 96 ASP A O 1
ATOM 779 N N . GLY A 1 97 ? 14.063 11.573 1.187 1.00 50.09 97 GLY A N 1
ATOM 780 C CA . GLY A 1 97 ? 15.129 10.572 1.014 1.00 50.09 97 GLY A CA 1
ATOM 781 C C . GLY A 1 97 ? 16.407 11.113 0.387 1.00 50.09 97 GLY A C 1
ATOM 782 O O . GLY A 1 97 ? 16.309 11.992 -0.497 1.00 50.09 97 GLY A O 1
#